Protein AF-A0A7C2VCV0-F1 (afdb_monomer_lite)

Radius of gyration: 17.45 Å; chains: 1; bounding box: 42×23×44 Å

Structure (mmCIF, N/CA/C/O backbone):
data_AF-A0A7C2VCV0-F1
#
_entry.id   AF-A0A7C2VCV0-F1
#
loop_
_atom_site.group_PDB
_atom_site.id
_atom_site.type_symbol
_atom_site.label_atom_id
_atom_site.label_alt_id
_atom_site.label_comp_id
_atom_site.label_asym_id
_atom_site.label_entity_id
_atom_site.label_seq_id
_atom_site.pdbx_PDB_ins_code
_atom_site.Cartn_x
_atom_site.Cartn_y
_atom_site.Cartn_z
_atom_site.occupancy
_atom_site.B_iso_or_equiv
_atom_site.auth_seq_id
_atom_site.auth_comp_id
_atom_site.auth_asym_id
_atom_site.auth_atom_id
_atom_site.pdbx_PDB_model_num
ATOM 1 N N . MET A 1 1 ? 7.533 7.241 -14.399 1.00 58.62 1 MET A N 1
ATOM 2 C CA . MET A 1 1 ? 9.016 7.337 -14.332 1.00 58.62 1 MET A CA 1
ATOM 3 C C . MET A 1 1 ? 9.526 8.101 -13.118 1.00 58.62 1 MET A C 1
ATOM 5 O O . MET A 1 1 ? 10.221 7.504 -12.311 1.00 58.62 1 MET A O 1
ATOM 9 N N . ARG A 1 2 ? 9.175 9.384 -12.934 1.00 65.00 2 ARG A N 1
ATOM 10 C CA . ARG A 1 2 ? 9.664 10.200 -11.800 1.00 65.00 2 ARG A CA 1
ATOM 11 C C . ARG A 1 2 ? 9.335 9.602 -10.424 1.00 65.00 2 ARG A C 1
ATOM 13 O O . ARG A 1 2 ? 10.171 9.617 -9.531 1.00 65.00 2 ARG A O 1
ATOM 20 N N . GLU A 1 3 ? 8.151 9.010 -10.294 1.00 65.69 3 GLU A N 1
ATOM 21 C CA . GLU A 1 3 ? 7.716 8.321 -9.075 1.00 65.69 3 GLU A CA 1
ATOM 22 C C . GLU A 1 3 ? 8.477 7.016 -8.794 1.00 65.69 3 GLU A C 1
ATOM 24 O O . GLU A 1 3 ? 8.690 6.686 -7.632 1.00 65.69 3 GLU A O 1
ATOM 29 N N . LEU A 1 4 ? 8.905 6.284 -9.827 1.00 64.12 4 LEU A N 1
ATOM 30 C CA . LEU A 1 4 ? 9.707 5.058 -9.685 1.00 64.12 4 LEU A CA 1
ATOM 31 C C . LEU A 1 4 ? 11.161 5.365 -9.318 1.00 64.12 4 LEU A C 1
ATOM 33 O O . LEU A 1 4 ? 11.810 4.591 -8.620 1.00 64.12 4 LEU A O 1
ATOM 37 N N . ALA A 1 5 ? 11.660 6.507 -9.789 1.00 66.94 5 ALA A N 1
ATOM 38 C CA . ALA A 1 5 ? 13.008 6.970 -9.503 1.00 66.94 5 ALA A CA 1
ATOM 39 C C . ALA A 1 5 ? 13.16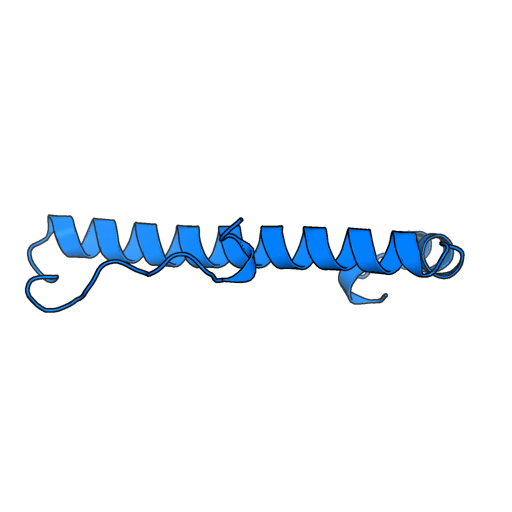4 7.514 -8.073 1.00 66.94 5 ALA A C 1
ATOM 41 O O . ALA A 1 5 ? 14.287 7.678 -7.619 1.00 66.94 5 ALA A O 1
ATOM 42 N N . GLY A 1 6 ? 12.073 7.802 -7.351 1.00 69.75 6 GLY A N 1
ATOM 43 C CA . GLY A 1 6 ? 12.152 8.271 -5.963 1.00 69.75 6 GLY A CA 1
ATOM 44 C C . GLY A 1 6 ? 12.968 9.558 -5.796 1.00 69.75 6 GLY A C 1
ATOM 45 O O . GLY A 1 6 ? 13.650 9.714 -4.792 1.00 69.75 6 GLY A O 1
ATOM 46 N N . TYR A 1 7 ? 12.916 10.459 -6.785 1.00 68.31 7 TYR A N 1
ATOM 47 C CA . TYR A 1 7 ? 13.732 11.683 -6.875 1.00 68.31 7 TYR A CA 1
ATOM 48 C C . TYR A 1 7 ? 15.250 11.465 -7.041 1.00 68.31 7 TYR A C 1
ATOM 50 O O . TYR A 1 7 ? 15.992 12.445 -7.095 1.00 68.31 7 TYR A O 1
ATOM 58 N N . ASP A 1 8 ? 15.709 10.224 -7.214 1.00 75.12 8 ASP A N 1
ATOM 59 C CA . ASP A 1 8 ? 17.092 9.901 -7.564 1.00 75.12 8 ASP A CA 1
ATOM 60 C C . ASP A 1 8 ? 17.314 10.060 -9.079 1.00 75.12 8 ASP A C 1
ATOM 62 O O . ASP A 1 8 ? 16.682 9.403 -9.914 1.00 75.12 8 ASP A O 1
ATOM 66 N N . VAL A 1 9 ? 18.217 10.975 -9.436 1.00 69.62 9 VAL A N 1
ATOM 67 C CA . VAL A 1 9 ? 18.524 11.331 -10.827 1.00 69.62 9 VAL A CA 1
ATOM 68 C C . VAL A 1 9 ? 19.275 10.208 -11.552 1.00 69.62 9 VAL A C 1
ATOM 70 O O . VAL A 1 9 ? 19.034 9.991 -12.740 1.00 69.62 9 VAL A O 1
ATOM 73 N N . SER A 1 10 ? 20.129 9.455 -10.856 1.00 73.88 10 SER A N 1
ATOM 74 C CA . SER A 1 10 ? 20.873 8.327 -11.434 1.00 73.88 10 SER A CA 1
ATOM 75 C C . SER A 1 10 ? 19.920 7.187 -11.774 1.00 73.88 10 SER A C 1
ATOM 77 O O . SER A 1 10 ? 19.905 6.672 -12.893 1.00 73.88 10 SER A O 1
ATOM 79 N N . ARG A 1 11 ? 19.018 6.886 -10.840 1.00 69.75 11 ARG A N 1
ATOM 80 C CA . ARG A 1 11 ? 17.994 5.852 -11.002 1.00 69.75 11 ARG A CA 1
ATOM 81 C C . ARG A 1 11 ? 16.989 6.192 -12.110 1.00 69.75 11 ARG A C 1
ATOM 83 O O . ARG A 1 11 ? 16.498 5.308 -12.808 1.00 69.75 11 ARG A O 1
ATOM 90 N N . TYR A 1 12 ? 16.710 7.477 -12.335 1.00 73.00 12 TYR A N 1
ATOM 91 C CA . TYR A 1 12 ? 15.861 7.932 -13.442 1.00 73.00 12 TYR A CA 1
ATOM 92 C C . TYR A 1 12 ? 16.444 7.595 -14.828 1.00 73.00 12 TYR A C 1
ATOM 94 O O . TYR A 1 12 ? 15.706 7.187 -15.733 1.00 73.00 12 TYR A O 1
ATOM 102 N N . ALA A 1 13 ? 17.762 7.733 -15.004 1.00 74.12 13 ALA A N 1
ATOM 103 C CA . ALA A 1 13 ? 18.435 7.433 -16.270 1.00 74.12 13 ALA A CA 1
ATOM 104 C C . ALA A 1 13 ? 18.442 5.929 -16.596 1.00 74.12 13 ALA A C 1
ATOM 106 O O . ALA A 1 13 ? 18.446 5.546 -17.765 1.00 74.12 13 ALA A O 1
ATOM 107 N N . GLU A 1 14 ? 18.404 5.076 -15.575 1.00 75.12 14 GLU A N 1
ATOM 108 C CA . GLU A 1 14 ? 18.312 3.624 -15.739 1.00 75.12 14 GLU A CA 1
ATOM 109 C C . GLU A 1 14 ? 16.893 3.191 -16.108 1.00 75.12 14 GLU A C 1
ATOM 111 O O . GLU A 1 14 ? 16.701 2.492 -17.101 1.00 75.12 14 GLU A O 1
ATOM 116 N N . ILE A 1 15 ? 15.884 3.680 -15.379 1.00 72.94 15 ILE A N 1
ATOM 117 C CA . ILE A 1 15 ? 14.483 3.294 -15.598 1.00 72.94 15 ILE A CA 1
ATOM 118 C C . ILE A 1 15 ? 13.989 3.758 -16.977 1.00 72.94 15 ILE A C 1
ATOM 12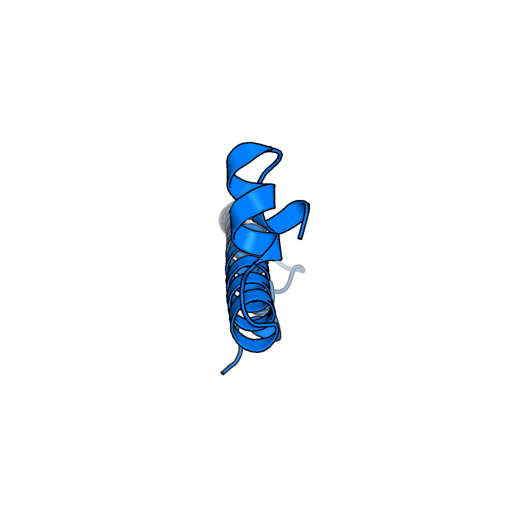0 O O . ILE A 1 15 ? 13.207 3.069 -17.622 1.00 72.94 15 ILE A O 1
ATOM 124 N N . THR A 1 16 ? 14.463 4.902 -17.484 1.00 77.31 16 THR A N 1
ATOM 125 C CA . THR A 1 16 ? 14.126 5.381 -18.845 1.00 77.31 16 THR A CA 1
ATOM 126 C C . THR A 1 16 ? 14.615 4.471 -19.967 1.00 77.31 16 THR A C 1
ATOM 128 O O . THR A 1 16 ? 14.110 4.579 -21.082 1.00 77.31 16 THR A O 1
ATOM 131 N N . ARG A 1 17 ? 15.546 3.557 -19.682 1.00 84.00 17 ARG A N 1
ATOM 132 C CA . ARG A 1 17 ? 16.038 2.555 -20.635 1.00 84.00 17 ARG A CA 1
ATOM 133 C C . ARG A 1 17 ? 15.316 1.214 -20.521 1.00 84.00 17 ARG A C 1
ATOM 135 O O . ARG A 1 17 ? 15.584 0.330 -21.329 1.00 84.00 17 ARG A O 1
ATOM 142 N N . TRP A 1 18 ? 14.433 1.046 -19.537 1.00 81.81 18 TRP A N 1
ATOM 143 C CA . TRP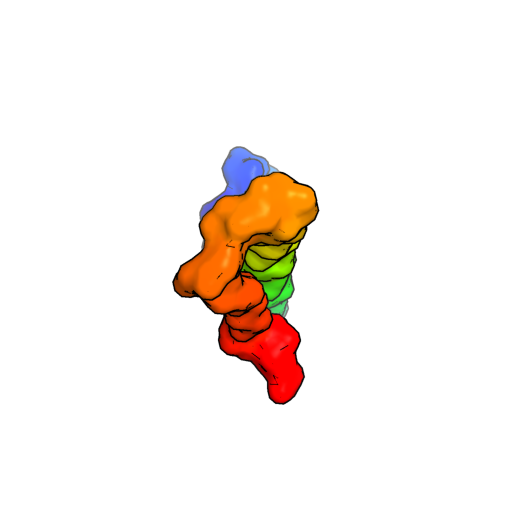 A 1 18 ? 13.703 -0.204 -19.358 1.00 81.81 18 TRP A CA 1
ATOM 144 C C . TRP A 1 18 ? 12.685 -0.411 -20.483 1.00 81.81 18 TRP A C 1
ATOM 146 O O . TRP A 1 18 ? 12.060 0.554 -20.941 1.00 81.81 18 TRP A O 1
ATOM 156 N N . PRO A 1 19 ? 12.457 -1.664 -20.909 1.00 88.25 19 PRO A N 1
ATOM 157 C CA . PRO A 1 19 ? 11.303 -2.006 -21.722 1.00 88.25 19 PRO A CA 1
ATOM 158 C C . PRO A 1 19 ? 10.009 -1.527 -21.055 1.00 88.25 19 PRO A C 1
ATOM 160 O O . PRO A 1 19 ? 9.840 -1.641 -19.840 1.00 88.25 19 PRO A O 1
ATOM 163 N N . LEU A 1 20 ? 9.061 -1.036 -21.858 1.00 83.25 20 LEU A N 1
ATOM 164 C CA . LEU A 1 20 ? 7.797 -0.490 -21.351 1.00 83.25 20 LEU A CA 1
ATOM 165 C C . LEU A 1 20 ? 7.053 -1.481 -20.441 1.00 83.25 20 LEU A C 1
ATOM 167 O O . LEU A 1 20 ? 6.495 -1.077 -19.426 1.00 83.25 20 LEU A O 1
ATOM 171 N N . ALA A 1 21 ? 7.085 -2.773 -20.778 1.00 84.75 21 ALA A N 1
ATOM 172 C CA . ALA A 1 21 ? 6.469 -3.827 -19.976 1.00 84.75 21 ALA A CA 1
ATOM 173 C C . ALA A 1 21 ? 7.066 -3.919 -18.559 1.00 84.75 21 ALA A C 1
ATOM 175 O O . ALA A 1 21 ? 6.326 -4.041 -17.587 1.00 84.75 21 ALA A O 1
ATOM 176 N N . GLU A 1 22 ? 8.388 -3.799 -18.429 1.00 84.50 22 GLU A N 1
ATOM 177 C CA . GLU A 1 22 ? 9.083 -3.852 -17.140 1.00 84.50 22 GLU A CA 1
ATOM 178 C C . GLU A 1 22 ? 8.814 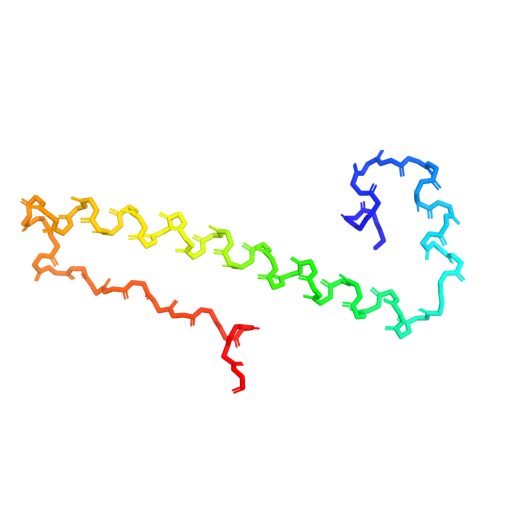-2.592 -16.310 1.00 84.50 22 GLU A C 1
ATOM 180 O O . GLU A 1 22 ? 8.529 -2.671 -15.116 1.00 84.50 22 GLU A O 1
ATOM 185 N N . ALA A 1 23 ? 8.803 -1.422 -16.957 1.00 83.44 23 ALA A N 1
ATOM 186 C CA . ALA A 1 23 ? 8.454 -0.165 -16.301 1.00 83.44 23 ALA A CA 1
ATOM 187 C C . ALA A 1 23 ? 7.006 -0.161 -15.778 1.00 83.44 23 ALA A C 1
ATOM 189 O O . ALA A 1 23 ? 6.752 0.338 -14.680 1.00 83.44 23 ALA A O 1
ATOM 190 N N . LEU A 1 24 ? 6.061 -0.728 -16.538 1.00 86.12 24 LEU A N 1
ATOM 191 C CA . LEU A 1 24 ? 4.664 -0.862 -16.119 1.00 86.12 24 LEU A CA 1
ATOM 192 C C . LEU A 1 24 ? 4.507 -1.858 -14.967 1.00 86.12 24 LEU A C 1
ATOM 194 O O . LEU A 1 24 ? 3.836 -1.527 -13.994 1.00 86.12 24 LEU A O 1
ATOM 198 N N . ALA A 1 25 ? 5.172 -3.015 -15.021 1.00 87.06 25 ALA A N 1
ATOM 199 C CA . ALA A 1 25 ? 5.151 -3.994 -13.932 1.00 87.06 25 ALA A CA 1
ATOM 200 C C . ALA A 1 25 ? 5.745 -3.422 -12.631 1.00 87.06 25 ALA A C 1
ATOM 202 O O . ALA A 1 25 ? 5.198 -3.600 -11.543 1.00 87.06 25 ALA A O 1
ATOM 203 N N . ALA A 1 26 ? 6.845 -2.672 -12.730 1.00 86.06 26 ALA A N 1
ATOM 204 C CA . ALA A 1 26 ? 7.429 -1.990 -11.580 1.00 86.06 26 ALA A CA 1
ATOM 205 C C . ALA A 1 26 ? 6.500 -0.906 -11.016 1.00 86.06 26 ALA A C 1
ATOM 207 O O . ALA A 1 26 ? 6.409 -0.738 -9.799 1.00 86.06 26 ALA A O 1
ATOM 208 N N . TYR A 1 27 ? 5.793 -0.179 -11.885 1.00 86.69 27 TYR A N 1
ATOM 209 C CA . TYR A 1 27 ? 4.809 0.814 -11.459 1.00 86.69 27 TYR A CA 1
ATOM 210 C C . TYR A 1 27 ? 3.608 0.175 -10.764 1.00 86.69 27 TYR A C 1
ATOM 212 O O . TYR A 1 27 ? 3.197 0.647 -9.709 1.00 86.69 27 TYR A O 1
ATOM 220 N N . GLU A 1 28 ? 3.093 -0.926 -11.303 1.00 89.50 28 GLU A N 1
ATOM 221 C CA . GLU A 1 28 ? 2.021 -1.699 -10.681 1.00 89.50 28 GLU A CA 1
ATOM 222 C C . GLU A 1 28 ? 2.420 -2.193 -9.287 1.00 89.50 28 GLU A C 1
ATOM 224 O O . GLU A 1 28 ? 1.675 -1.996 -8.326 1.00 89.50 28 GLU A O 1
ATOM 229 N N . ASN A 1 29 ? 3.616 -2.770 -9.146 1.00 88.69 29 ASN A N 1
ATOM 230 C CA . ASN A 1 29 ? 4.123 -3.206 -7.845 1.00 88.69 29 ASN A CA 1
ATOM 231 C C . ASN A 1 29 ? 4.182 -2.051 -6.846 1.00 88.69 29 ASN A C 1
ATOM 233 O O . ASN A 1 29 ? 3.694 -2.193 -5.726 1.00 88.69 29 ASN A O 1
ATOM 237 N N . LYS A 1 30 ? 4.687 -0.888 -7.272 1.00 88.62 30 LYS A N 1
ATOM 238 C CA . LYS A 1 30 ? 4.708 0.306 -6.426 1.00 88.62 30 LYS A CA 1
ATOM 239 C C . LYS A 1 30 ? 3.297 0.713 -5.983 1.00 88.62 30 LYS A C 1
ATOM 241 O O . LYS A 1 30 ? 3.076 0.954 -4.800 1.00 88.62 30 LYS A O 1
ATOM 246 N N . LEU A 1 31 ? 2.330 0.748 -6.902 1.00 88.38 31 LEU A N 1
ATOM 247 C CA . LEU A 1 31 ? 0.940 1.081 -6.571 1.00 88.38 31 LEU A CA 1
ATOM 248 C C . LEU A 1 31 ? 0.336 0.096 -5.561 1.00 88.38 31 LEU A C 1
ATOM 250 O O . LEU A 1 31 ? -0.430 0.497 -4.685 1.00 88.38 31 LEU A O 1
ATOM 254 N N . ARG A 1 32 ? 0.688 -1.192 -5.651 1.00 91.19 32 ARG A N 1
ATOM 255 C CA . ARG A 1 32 ? 0.260 -2.208 -4.678 1.00 91.19 32 ARG A CA 1
ATOM 256 C C . ARG A 1 32 ? 0.897 -1.987 -3.310 1.00 91.19 32 ARG A C 1
ATOM 258 O O . ARG A 1 32 ? 0.214 -2.154 -2.302 1.00 91.19 32 ARG A O 1
ATOM 265 N N . GLU A 1 33 ? 2.171 -1.618 -3.251 1.00 90.56 33 GLU A N 1
ATOM 266 C CA . GLU A 1 33 ? 2.853 -1.293 -1.992 1.00 90.56 33 GLU A CA 1
ATOM 267 C C . GLU A 1 33 ? 2.250 -0.061 -1.313 1.00 90.56 33 GLU A C 1
ATOM 269 O O . GLU A 1 33 ? 1.940 -0.115 -0.120 1.00 90.56 33 GLU A O 1
ATOM 274 N N . ASP A 1 34 ? 2.011 1.007 -2.074 1.00 90.12 34 ASP A N 1
ATOM 275 C CA . ASP A 1 34 ? 1.385 2.229 -1.566 1.00 90.12 34 ASP A CA 1
ATOM 276 C C . ASP A 1 34 ? -0.034 1.930 -1.046 1.00 90.12 34 ASP A C 1
ATOM 278 O O . ASP A 1 34 ? -0.357 2.243 0.102 1.00 90.12 34 ASP A O 1
ATOM 282 N N . ALA A 1 35 ? -0.843 1.186 -1.811 1.00 90.31 35 ALA A N 1
ATOM 283 C CA . ALA A 1 35 ? -2.179 0.770 -1.381 1.00 90.31 35 ALA A CA 1
ATOM 284 C C . ALA A 1 35 ? -2.165 -0.111 -0.116 1.00 90.31 35 ALA A C 1
ATOM 286 O O . ALA A 1 35 ? -3.048 0.014 0.735 1.00 90.31 35 ALA A O 1
ATOM 287 N N . ARG A 1 36 ? -1.171 -1.001 0.038 1.00 92.38 36 ARG A N 1
ATOM 288 C CA . ARG A 1 36 ? -0.996 -1.804 1.264 1.00 92.38 36 ARG A CA 1
ATOM 289 C C . ARG A 1 36 ? -0.688 -0.923 2.461 1.00 92.38 36 ARG A C 1
ATOM 291 O O . ARG A 1 36 ? -1.250 -1.144 3.532 1.00 92.38 36 ARG A O 1
ATOM 298 N N . ARG A 1 37 ? 0.212 0.045 2.294 1.00 92.75 37 ARG A N 1
ATOM 299 C CA . ARG A 1 37 ? 0.606 0.963 3.361 1.00 92.75 37 ARG A CA 1
ATOM 300 C C . ARG A 1 37 ? -0.579 1.806 3.822 1.00 92.75 37 ARG A C 1
ATOM 302 O O . ARG A 1 37 ? -0.819 1.882 5.025 1.00 92.75 37 ARG A O 1
ATOM 309 N N . ASP A 1 38 ? -1.326 2.379 2.886 1.00 92.00 38 ASP A N 1
ATOM 310 C CA . ASP A 1 38 ? -2.494 3.203 3.198 1.00 92.00 38 ASP A CA 1
ATOM 311 C C . ASP A 1 38 ? -3.568 2.385 3.920 1.00 92.00 38 ASP A C 1
ATOM 313 O O . ASP A 1 38 ? -4.034 2.776 4.993 1.00 92.00 38 ASP A O 1
ATOM 317 N N . TYR A 1 39 ? -3.868 1.187 3.406 1.00 92.75 39 TYR A N 1
ATOM 318 C CA . TYR A 1 39 ? -4.785 0.256 4.060 1.00 92.75 39 TYR A CA 1
ATOM 319 C C . TYR A 1 39 ? -4.326 -0.112 5.474 1.00 92.75 39 TYR A C 1
ATOM 321 O O . TYR A 1 39 ? -5.133 -0.144 6.400 1.00 92.75 39 TYR A O 1
ATOM 329 N N . HIS A 1 40 ? -3.031 -0.372 5.671 1.00 93.81 40 HIS A N 1
ATOM 330 C CA . HIS A 1 40 ? -2.493 -0.734 6.979 1.00 93.81 40 HI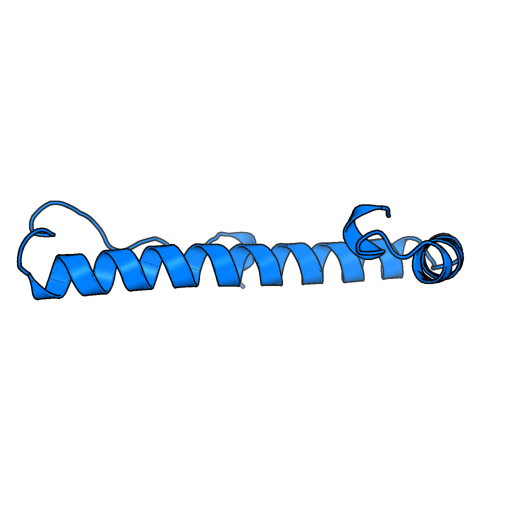S A CA 1
ATOM 331 C C . HIS A 1 40 ? -2.686 0.387 8.005 1.00 93.81 40 HIS A C 1
ATOM 333 O O . HIS A 1 40 ? -3.118 0.128 9.128 1.00 93.81 40 HIS A O 1
ATOM 339 N N . VAL A 1 41 ? -2.419 1.636 7.615 1.00 93.50 41 VAL A N 1
ATOM 340 C CA . VAL A 1 41 ? -2.634 2.806 8.476 1.00 93.50 41 VAL A CA 1
ATOM 341 C C . VAL A 1 41 ? -4.117 2.967 8.813 1.00 93.50 41 VAL A C 1
ATOM 343 O O . VAL A 1 41 ? -4.463 3.152 9.982 1.00 93.50 41 VAL A O 1
ATOM 346 N N . GLU A 1 42 ? -4.999 2.854 7.819 1.00 91.50 42 GLU A N 1
ATOM 347 C CA . GLU A 1 42 ? -6.444 2.970 8.024 1.00 91.50 42 GLU A CA 1
ATOM 348 C C . GLU A 1 42 ? -6.981 1.858 8.937 1.00 91.50 42 GLU A C 1
ATOM 350 O O . GLU A 1 42 ? -7.761 2.115 9.859 1.00 91.50 42 GLU A O 1
ATOM 355 N N . TYR A 1 43 ? -6.511 0.628 8.735 1.00 92.06 43 TYR A N 1
ATOM 356 C CA . TYR A 1 43 ? -6.878 -0.528 9.543 1.00 92.06 43 TYR A CA 1
ATOM 357 C C . TYR A 1 43 ? -6.412 -0.389 10.991 1.00 92.06 43 TYR A C 1
ATOM 359 O O . TYR A 1 43 ? -7.192 -0.643 11.909 1.00 92.06 43 TYR A O 1
ATOM 367 N N . LEU A 1 44 ? -5.176 0.063 11.222 1.00 92.62 44 LEU A N 1
ATOM 368 C CA . LEU A 1 44 ? -4.675 0.334 12.569 1.00 92.62 44 LEU A CA 1
ATOM 369 C C . LEU A 1 44 ? -5.495 1.422 13.266 1.00 92.62 44 LEU A C 1
ATOM 371 O O . LEU A 1 44 ? -5.895 1.246 14.418 1.00 92.62 44 LEU A O 1
ATOM 375 N N . ALA A 1 45 ? -5.797 2.521 12.570 1.00 89.94 45 ALA A N 1
ATOM 376 C CA . ALA A 1 45 ? -6.633 3.587 13.112 1.00 89.94 45 ALA A CA 1
ATOM 377 C C . ALA A 1 45 ? -8.034 3.069 13.478 1.00 89.94 45 ALA A C 1
ATOM 379 O O . ALA A 1 45 ? -8.552 3.373 14.555 1.00 89.94 45 ALA A O 1
ATOM 380 N N . TRP A 1 46 ? -8.632 2.240 12.617 1.00 89.44 46 TRP A N 1
ATOM 381 C CA . TRP A 1 46 ? -9.899 1.578 12.914 1.00 89.44 46 TRP A CA 1
ATOM 382 C C . TRP A 1 46 ? -9.789 0.642 14.124 1.00 89.44 46 TRP A C 1
ATOM 384 O O . TRP A 1 46 ? -10.643 0.712 15.005 1.00 89.44 46 TRP A O 1
ATOM 394 N N . ALA A 1 47 ? -8.743 -0.182 14.217 1.00 89.25 47 ALA A N 1
ATOM 395 C CA . ALA A 1 47 ? -8.550 -1.134 15.311 1.00 89.25 47 ALA A CA 1
ATOM 396 C C . ALA A 1 47 ? -8.414 -0.431 16.672 1.00 89.25 47 ALA A C 1
ATOM 398 O O . ALA A 1 47 ? -9.035 -0.845 17.653 1.00 89.25 47 ALA A O 1
ATOM 399 N N . VAL A 1 48 ? -7.675 0.683 16.720 1.00 89.56 48 VAL A N 1
ATOM 400 C CA . VAL A 1 48 ? -7.547 1.523 17.922 1.00 89.56 48 VAL A CA 1
ATOM 401 C C . VAL A 1 48 ? -8.901 2.108 18.328 1.00 89.56 48 VAL A C 1
ATOM 403 O O . VAL A 1 48 ? -9.283 2.041 19.496 1.00 89.56 48 VAL A O 1
ATOM 406 N N . LEU A 1 49 ? -9.669 2.640 17.374 1.00 86.50 49 LEU A N 1
ATOM 407 C CA . LEU A 1 49 ? -11.016 3.157 17.644 1.00 86.50 49 LEU A CA 1
ATOM 408 C C . LEU A 1 49 ? -12.000 2.044 18.034 1.00 86.50 49 LEU A C 1
ATOM 410 O O . LEU A 1 49 ? -12.958 2.290 18.771 1.00 86.50 49 LEU A O 1
ATOM 414 N N . ALA A 1 50 ? -11.796 0.825 17.535 1.00 86.31 50 ALA A N 1
ATOM 415 C CA . ALA A 1 50 ? -12.649 -0.309 17.847 1.00 86.31 50 ALA A CA 1
ATOM 416 C C . ALA A 1 50 ? -12.457 -0.791 19.278 1.00 86.31 50 ALA A C 1
ATOM 418 O O . ALA A 1 50 ? -13.442 -1.049 19.971 1.00 86.31 50 ALA A O 1
ATOM 419 N N . ALA A 1 51 ? -11.210 -0.809 19.747 1.00 84.56 51 ALA A N 1
ATOM 420 C CA . ALA A 1 51 ? -10.882 -1.141 21.126 1.00 84.56 51 ALA A CA 1
ATOM 421 C C . ALA A 1 51 ? -11.525 -0.178 22.143 1.00 84.56 51 ALA A C 1
ATOM 423 O O . ALA A 1 51 ? -11.874 -0.595 23.243 1.00 84.56 51 ALA A O 1
ATOM 424 N N . THR A 1 52 ? -11.742 1.092 21.780 1.00 85.44 52 THR A N 1
ATOM 425 C CA . THR A 1 52 ? -12.382 2.088 22.662 1.00 85.44 52 THR A CA 1
ATOM 426 C C . THR A 1 52 ? -13.914 2.066 22.614 1.00 85.44 52 THR A C 1
ATOM 428 O O . THR A 1 52 ? -14.568 2.847 23.303 1.00 85.44 52 THR A O 1
ATOM 431 N N . GLY A 1 53 ? -14.521 1.188 21.805 1.00 74.56 53 GLY A N 1
ATOM 432 C CA . GLY A 1 53 ? -15.975 1.104 21.635 1.00 74.56 53 GLY A CA 1
ATOM 433 C C . GLY A 1 53 ? -16.585 2.232 20.791 1.00 74.56 53 GLY A C 1
ATOM 434 O O . GLY A 1 53 ? -17.806 2.272 20.611 1.00 74.56 53 GLY A O 1
ATOM 435 N N . ALA A 1 54 ? -15.757 3.121 20.227 1.00 72.06 54 ALA A N 1
ATOM 436 C CA . ALA A 1 54 ? -16.183 4.236 19.381 1.00 72.06 54 ALA A CA 1
ATOM 437 C C . ALA A 1 54 ? -16.644 3.794 17.974 1.00 72.06 54 ALA A C 1
ATOM 439 O O . ALA A 1 54 ? -17.286 4.561 17.256 1.00 72.06 54 ALA A O 1
ATOM 440 N N . THR A 1 55 ? -16.367 2.550 17.564 1.00 62.22 55 THR A N 1
ATOM 441 C CA . THR A 1 55 ? -16.671 2.036 16.214 1.00 62.22 55 THR A CA 1
ATOM 442 C C . THR A 1 55 ? -18.043 1.395 16.050 1.00 62.22 55 THR A C 1
ATOM 444 O O . THR A 1 55 ? -18.306 0.866 14.974 1.00 62.22 55 THR A O 1
ATOM 447 N N . LYS A 1 56 ? -18.977 1.507 17.012 1.00 59.31 56 LYS A N 1
ATOM 448 C CA . LYS A 1 56 ? -20.354 0.964 16.876 1.00 59.31 56 LYS A CA 1
ATOM 449 C C . LYS A 1 56 ? -21.089 1.379 15.581 1.00 59.31 56 LYS A C 1
ATOM 451 O O . LYS A 1 56 ? -22.121 0.799 15.264 1.00 59.31 56 LYS A O 1
ATOM 456 N N . ARG A 1 57 ? -20.578 2.366 14.829 1.00 58.69 57 ARG A N 1
ATOM 457 C CA . ARG A 1 57 ? -21.076 2.792 13.508 1.00 58.69 57 ARG A CA 1
ATOM 458 C C . ARG A 1 57 ? -20.051 2.769 12.359 1.00 58.69 57 ARG A C 1
ATOM 460 O O . ARG A 1 57 ? -20.451 3.019 11.227 1.00 58.69 57 ARG A O 1
ATOM 467 N N . LYS A 1 58 ? -18.760 2.493 12.596 1.00 67.69 58 LYS A N 1
ATOM 468 C CA . LYS A 1 58 ? -17.733 2.487 11.532 1.00 67.69 58 LYS A CA 1
ATOM 469 C C . LYS A 1 58 ? -17.421 1.060 11.090 1.00 67.69 58 LYS A C 1
ATOM 471 O O . LYS A 1 58 ? -16.883 0.271 11.867 1.00 67.69 58 LYS A O 1
ATOM 476 N N . ARG A 1 59 ? -17.740 0.759 9.828 1.00 74.12 59 ARG A N 1
ATOM 477 C CA . ARG A 1 59 ? -17.348 -0.493 9.167 1.00 74.12 59 ARG A CA 1
ATOM 478 C C . ARG A 1 59 ? -15.823 -0.600 9.112 1.00 74.12 59 ARG A C 1
ATOM 480 O O . ARG A 1 59 ? -15.135 0.417 9.052 1.00 74.12 59 ARG A O 1
ATOM 487 N N . THR A 1 60 ? -15.329 -1.831 9.170 1.00 82.06 60 THR A N 1
ATOM 488 C CA . THR A 1 60 ? -13.928 -2.159 8.893 1.00 82.06 60 THR A CA 1
ATOM 489 C C . THR A 1 60 ? -13.518 -1.606 7.529 1.00 82.06 60 THR A C 1
ATOM 491 O O . THR A 1 60 ? -14.319 -1.721 6.596 1.00 82.06 60 THR A O 1
ATOM 494 N N . PRO A 1 61 ? -12.298 -1.060 7.387 1.00 86.62 61 PRO A N 1
ATOM 495 C CA . PRO A 1 61 ? -11.761 -0.674 6.089 1.00 86.62 61 PRO A CA 1
ATOM 496 C C . PRO A 1 61 ? -11.804 -1.854 5.120 1.00 86.62 61 PRO A C 1
ATOM 498 O O . PRO A 1 61 ? -11.438 -2.980 5.477 1.00 86.62 61 PRO A O 1
ATOM 501 N N . GLU A 1 62 ? -12.279 -1.608 3.905 1.00 88.56 62 GLU A N 1
ATOM 502 C CA . GLU A 1 62 ? -12.333 -2.629 2.866 1.00 88.56 62 GLU A CA 1
ATOM 503 C C . GLU A 1 62 ? -10.968 -2.783 2.202 1.00 88.56 62 GLU A C 1
ATOM 505 O O . GLU A 1 62 ? -10.234 -1.813 2.019 1.00 88.56 62 GLU A O 1
ATOM 510 N N . LEU A 1 63 ? -10.632 -4.013 1.810 1.00 88.06 63 LEU A N 1
ATOM 511 C CA . LEU A 1 63 ? -9.390 -4.258 1.092 1.00 88.06 63 LEU A C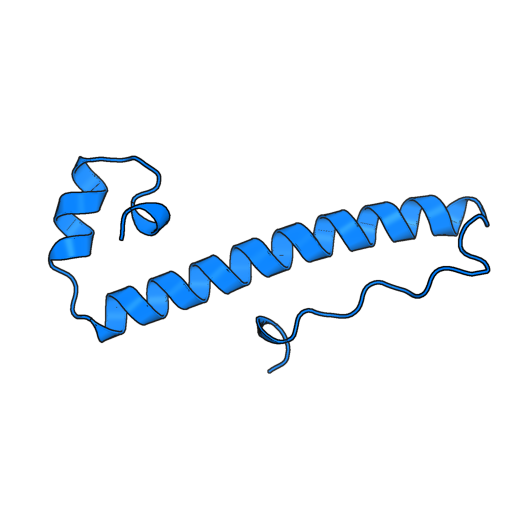A 1
ATOM 512 C C . LEU A 1 63 ? -9.419 -3.517 -0.267 1.00 88.06 63 LEU A C 1
ATOM 514 O O . LEU A 1 63 ? -10.395 -3.677 -1.015 1.00 88.06 63 LEU A O 1
ATOM 518 N N . PRO A 1 64 ? -8.375 -2.741 -0.618 1.00 86.81 64 PRO A N 1
ATOM 519 C CA . PRO A 1 64 ? -8.266 -2.086 -1.918 1.00 86.81 64 PRO A CA 1
ATOM 520 C C . PRO A 1 64 ? -8.380 -3.077 -3.080 1.00 86.81 64 PRO A C 1
ATOM 522 O O . PRO A 1 64 ? -7.835 -4.178 -3.018 1.00 86.81 64 PRO A O 1
ATOM 525 N N . ALA A 1 65 ? -9.042 -2.679 -4.171 1.00 88.81 65 ALA A N 1
ATOM 526 C CA . ALA A 1 65 ? -9.252 -3.547 -5.335 1.00 88.81 65 ALA A CA 1
ATOM 527 C C . ALA A 1 65 ? -7.940 -4.046 -5.965 1.00 88.81 65 ALA A C 1
ATOM 529 O O . ALA A 1 65 ? -7.867 -5.195 -6.371 1.00 88.81 65 ALA A O 1
ATOM 530 N N . ILE A 1 66 ? -6.882 -3.230 -5.954 1.00 84.31 66 ILE A N 1
ATOM 531 C CA . ILE A 1 66 ? -5.548 -3.593 -6.468 1.00 84.31 66 ILE A CA 1
ATOM 532 C C . ILE A 1 66 ? -4.858 -4.712 -5.654 1.00 84.31 66 ILE A C 1
ATOM 534 O O . ILE A 1 66 ? -3.845 -5.287 -6.063 1.00 84.31 66 ILE A O 1
ATOM 538 N N . LEU A 1 67 ? -5.389 -5.016 -4.468 1.00 82.94 67 LEU A N 1
ATOM 539 C CA . LEU A 1 67 ? -4.924 -6.090 -3.592 1.00 82.94 67 LEU A CA 1
ATOM 540 C C . LEU A 1 67 ? -5.849 -7.309 -3.603 1.00 82.94 67 LEU A C 1
ATOM 542 O O . LEU A 1 67 ? -5.492 -8.318 -3.002 1.00 82.94 67 LEU A O 1
ATOM 546 N N . LYS A 1 68 ? -7.010 -7.223 -4.260 1.00 81.19 68 LYS A N 1
ATOM 547 C CA . LYS A 1 68 ? -7.889 -8.369 -4.498 1.00 81.19 68 LYS A CA 1
ATOM 548 C C . LYS A 1 68 ? -7.325 -9.122 -5.707 1.00 81.19 68 LYS A C 1
ATOM 550 O O . LYS A 1 68 ? -7.110 -8.503 -6.745 1.00 81.19 68 LYS A O 1
ATOM 555 N N . GLU A 1 69 ? -6.983 -10.395 -5.517 1.00 62.00 69 GLU A N 1
ATOM 556 C CA . GLU A 1 69 ? -6.513 -11.291 -6.588 1.00 62.00 69 GLU A CA 1
ATOM 557 C C . GLU A 1 69 ? -7.606 -11.579 -7.622 1.00 62.00 69 GLU A C 1
ATOM 559 O O . GLU A 1 69 ? -8.792 -11.672 -7.221 1.00 62.00 69 GLU A O 1
#

Foldseek 3Di:
DCVLCVVPPVSVVVLVPDDPVVNVVSVLVVVVVVLVVVLVVQQVVQVVCVVVVNCPPPDHDDRDPSPPD

pLDDT: mean 81.26, std 10.09, range [58.62, 93.81]

Sequence (69 aa):
MRELAGYDVSRYAEITRWPLAEALAAYENKLREDARRDYHVEYLAWAVLAATGATKRKRTPELPAILKE

Secondary structure (DSSP, 8-state):
-HHHHTT-HHHHHHHTTS-HHHHHHHHHHHHHHHHHHHHHHHHHHHHHHHHTTTTTT-PPPPPPGGG--